Protein AF-A0A7C1VWA1-F1 (afdb_monomer_lite)

Structure (mmCIF, N/CA/C/O backbone):
data_AF-A0A7C1VWA1-F1
#
_entry.id   AF-A0A7C1VWA1-F1
#
loop_
_atom_site.group_PDB
_atom_site.id
_atom_site.type_symbol
_atom_site.label_atom_id
_atom_site.label_alt_id
_atom_site.label_comp_id
_atom_site.label_asym_id
_atom_site.label_entity_id
_atom_site.label_seq_id
_atom_site.pdbx_PDB_ins_code
_atom_site.Cartn_x
_atom_site.Cartn_y
_atom_site.Cartn_z
_atom_site.occupancy
_atom_site.B_iso_or_equiv
_atom_site.auth_seq_id
_atom_site.auth_comp_id
_atom_site.auth_asym_id
_atom_site.auth_atom_id
_atom_site.pdbx_PDB_model_num
ATOM 1 N N . MET A 1 1 ? -4.766 4.247 7.536 1.00 93.12 1 MET A N 1
ATOM 2 C CA . MET A 1 1 ? -3.845 3.107 7.699 1.00 93.12 1 MET A CA 1
ATOM 3 C C . MET A 1 1 ? -2.822 3.068 6.576 1.00 93.12 1 MET A C 1
ATOM 5 O O . MET A 1 1 ? -3.094 3.562 5.486 1.00 93.12 1 MET A O 1
ATOM 9 N N . GLU A 1 2 ? -1.656 2.498 6.866 1.00 95.56 2 GLU A N 1
ATOM 10 C CA . GLU A 1 2 ? -0.616 2.142 5.897 1.00 95.56 2 GLU A CA 1
ATOM 11 C C . GLU A 1 2 ? -0.821 0.704 5.425 1.00 95.56 2 GLU A C 1
ATOM 13 O O . GLU A 1 2 ? -1.018 -0.186 6.253 1.00 95.56 2 GLU A O 1
ATOM 18 N N . ILE A 1 3 ? -0.716 0.467 4.120 1.00 96.81 3 ILE A N 1
ATOM 19 C CA . ILE A 1 3 ? -0.621 -0.871 3.533 1.00 96.81 3 ILE A CA 1
ATOM 20 C C . ILE A 1 3 ? 0.689 -0.930 2.740 1.00 96.81 3 ILE A C 1
ATOM 22 O O . ILE A 1 3 ? 0.761 -0.356 1.650 1.00 96.81 3 ILE A O 1
ATOM 26 N N . PRO A 1 4 ? 1.741 -1.572 3.273 1.00 97.19 4 PRO A N 1
ATOM 27 C CA . PRO A 1 4 ? 2.969 -1.792 2.524 1.00 97.19 4 PRO A CA 1
ATOM 28 C C . PRO A 1 4 ? 2.724 -2.804 1.405 1.00 97.19 4 PRO A C 1
ATOM 30 O O . PRO A 1 4 ? 2.173 -3.879 1.652 1.00 97.19 4 PRO A O 1
ATOM 33 N N . VAL A 1 5 ? 3.157 -2.466 0.195 1.00 97.62 5 VAL A N 1
ATOM 34 C CA . VAL A 1 5 ? 3.054 -3.311 -0.997 1.00 97.62 5 VAL A CA 1
ATOM 35 C C . VAL A 1 5 ? 4.400 -3.389 -1.714 1.00 97.62 5 VAL A C 1
ATOM 37 O O . VAL A 1 5 ? 5.204 -2.459 -1.641 1.00 97.62 5 VAL A O 1
ATOM 40 N N . ALA A 1 6 ? 4.642 -4.495 -2.405 1.00 97.25 6 ALA A N 1
ATOM 41 C CA . ALA A 1 6 ? 5.817 -4.732 -3.235 1.00 97.25 6 ALA A CA 1
ATOM 42 C C . ALA A 1 6 ? 5.412 -5.417 -4.547 1.00 97.25 6 ALA A C 1
ATOM 44 O O . ALA A 1 6 ? 4.284 -5.897 -4.689 1.00 97.25 6 ALA A O 1
ATOM 45 N N . GLY A 1 7 ? 6.332 -5.470 -5.503 1.00 95.81 7 GLY A N 1
ATOM 46 C CA . GLY A 1 7 ? 6.115 -6.050 -6.822 1.00 95.81 7 GLY A CA 1
ATOM 47 C C . GLY A 1 7 ? 5.347 -5.124 -7.764 1.00 95.8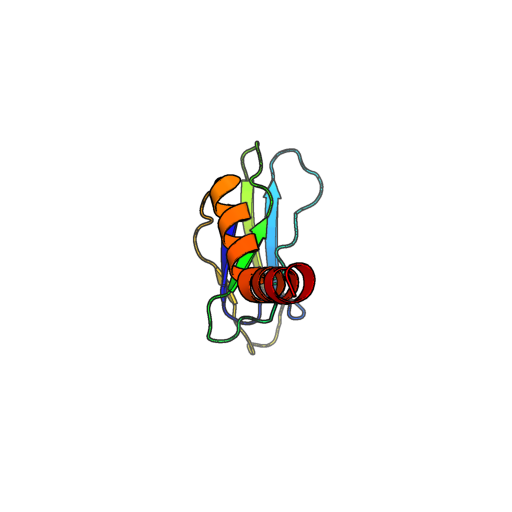1 7 GLY A C 1
ATOM 48 O O . GLY A 1 7 ? 5.458 -3.895 -7.711 1.00 95.81 7 GLY A O 1
ATOM 49 N N . TYR A 1 8 ? 4.569 -5.731 -8.648 1.00 95.31 8 TYR A N 1
ATOM 50 C CA . TYR A 1 8 ? 3.968 -5.093 -9.817 1.00 95.31 8 TYR A CA 1
ATOM 51 C C . TYR A 1 8 ? 2.481 -4.760 -9.614 1.00 95.31 8 TYR A C 1
ATOM 53 O O . TYR A 1 8 ? 1.689 -4.741 -10.554 1.00 95.31 8 TYR A O 1
ATOM 61 N N . LEU A 1 9 ? 2.077 -4.510 -8.362 1.00 95.25 9 LEU A N 1
ATOM 62 C CA . LEU A 1 9 ? 0.702 -4.139 -8.028 1.00 95.25 9 LEU A CA 1
ATOM 63 C C . LEU A 1 9 ? 0.266 -2.889 -8.814 1.00 95.25 9 LEU A C 1
ATOM 65 O O . LEU A 1 9 ? 0.930 -1.853 -8.748 1.00 95.25 9 LEU A O 1
ATOM 69 N N . GLY A 1 10 ? -0.868 -2.989 -9.513 1.00 90.06 10 GLY A N 1
ATOM 70 C CA . GLY A 1 10 ? -1.387 -1.950 -10.407 1.00 90.06 10 GLY A CA 1
ATOM 71 C C . GLY A 1 10 ? -1.153 -2.237 -11.894 1.00 90.06 10 GLY A C 1
ATOM 72 O O . GLY A 1 10 ? -1.751 -1.570 -12.736 1.00 90.06 10 GLY A O 1
ATOM 73 N N . GLU A 1 11 ? -0.340 -3.240 -12.237 1.00 91.81 11 GLU A N 1
ATOM 74 C CA . GLU A 1 11 ? -0.280 -3.760 -13.605 1.00 91.81 11 GLU A CA 1
ATOM 75 C C . GLU A 1 11 ? -1.551 -4.532 -13.984 1.00 91.81 11 GLU A C 1
ATOM 77 O O . GLU A 1 11 ? -2.309 -5.011 -13.136 1.00 91.81 11 GLU A O 1
ATOM 82 N N . LYS A 1 12 ? -1.802 -4.652 -15.293 1.00 89.88 12 LYS A N 1
ATOM 83 C CA . LYS A 1 12 ? -3.027 -5.254 -15.831 1.00 89.88 12 LYS A CA 1
ATOM 84 C C . LYS A 1 12 ? -3.224 -6.671 -15.286 1.00 89.88 12 LYS A C 1
ATOM 86 O O . LYS A 1 12 ? -2.451 -7.565 -15.597 1.00 89.88 12 LYS A O 1
ATOM 91 N N . GLY A 1 13 ? -4.302 -6.877 -14.532 1.00 91.25 13 GLY A N 1
ATOM 92 C CA . GLY A 1 13 ? -4.660 -8.176 -13.956 1.00 91.25 13 GLY A CA 1
ATOM 93 C C . GLY A 1 13 ? -4.129 -8.426 -12.542 1.00 91.25 13 GLY A C 1
ATOM 94 O O . GLY A 1 13 ? -4.564 -9.400 -11.937 1.00 91.25 13 GLY A O 1
ATOM 95 N N . LEU A 1 14 ? -3.280 -7.548 -11.991 1.00 94.56 14 LEU A N 1
ATOM 96 C CA . LEU A 1 14 ? -2.870 -7.567 -10.583 1.00 94.56 14 LEU A CA 1
ATOM 97 C C . LEU A 1 14 ? -3.607 -6.483 -9.806 1.00 94.56 14 LEU A C 1
ATOM 99 O O . LEU A 1 14 ? -3.475 -5.290 -10.085 1.00 94.56 14 LEU A O 1
ATOM 103 N N . THR A 1 15 ? -4.390 -6.873 -8.808 1.00 96.12 15 THR A N 1
ATOM 104 C CA . THR A 1 15 ? -5.192 -5.923 -8.032 1.00 96.12 15 THR A CA 1
ATOM 105 C C . THR A 1 15 ? -5.224 -6.307 -6.563 1.00 96.12 15 THR A C 1
ATOM 107 O O . THR A 1 15 ? -5.325 -7.477 -6.204 1.00 96.12 15 THR A O 1
ATOM 110 N N . LEU A 1 16 ? -5.177 -5.296 -5.701 1.00 97.81 16 LEU A N 1
ATOM 111 C CA . LEU A 1 16 ? -5.395 -5.431 -4.271 1.00 97.81 16 LEU A CA 1
ATOM 112 C C . LEU A 1 16 ? -6.610 -4.587 -3.911 1.00 97.81 16 LEU A C 1
ATOM 114 O O . LEU A 1 16 ? -6.661 -3.394 -4.208 1.00 97.81 16 LEU A O 1
ATOM 118 N N . GLN A 1 17 ? -7.597 -5.219 -3.295 1.00 97.44 17 GLN A N 1
ATOM 119 C CA . GLN A 1 17 ? -8.856 -4.591 -2.930 1.00 97.44 17 GLN A CA 1
ATOM 120 C C . GLN A 1 17 ? -9.025 -4.580 -1.421 1.00 97.44 17 GLN A C 1
ATOM 122 O O . GLN A 1 17 ? -8.692 -5.547 -0.737 1.00 97.44 17 GLN A O 1
ATOM 127 N N . LEU A 1 18 ? -9.598 -3.499 -0.915 1.00 97.44 18 LEU A N 1
ATOM 128 C CA . LEU A 1 18 ? -10.088 -3.385 0.444 1.00 97.44 18 LEU A CA 1
ATOM 129 C C . LEU A 1 18 ? -11.615 -3.450 0.404 1.00 97.44 18 LEU A C 1
ATOM 131 O O . LEU A 1 18 ? -12.279 -2.508 -0.025 1.00 97.44 18 LEU A O 1
ATOM 135 N N . VAL A 1 19 ? -12.161 -4.581 0.844 1.00 97.81 19 VAL A N 1
ATOM 136 C CA . VAL A 1 19 ? -13.605 -4.808 0.934 1.00 97.81 19 VAL A CA 1
ATOM 137 C C . VAL A 1 19 ? -14.041 -4.472 2.350 1.00 97.81 19 VAL A C 1
ATOM 139 O O . VAL A 1 19 ? -13.587 -5.112 3.300 1.00 97.81 19 VAL A O 1
ATOM 142 N N . VAL A 1 20 ? -14.906 -3.474 2.485 1.00 97.38 20 VAL A N 1
ATOM 143 C CA . VAL A 1 20 ? -15.440 -3.019 3.772 1.00 97.38 20 VAL A CA 1
ATOM 144 C C . VAL A 1 20 ? -16.874 -3.512 3.916 1.00 97.38 20 VAL A C 1
ATOM 146 O O . VAL A 1 20 ? -17.668 -3.406 2.983 1.00 97.38 20 VAL A O 1
ATOM 149 N N . GLU A 1 21 ? -17.214 -4.055 5.080 1.00 97.25 21 GLU A N 1
ATOM 150 C CA . GLU A 1 21 ? -18.569 -4.521 5.359 1.00 97.25 21 GLU A CA 1
ATOM 151 C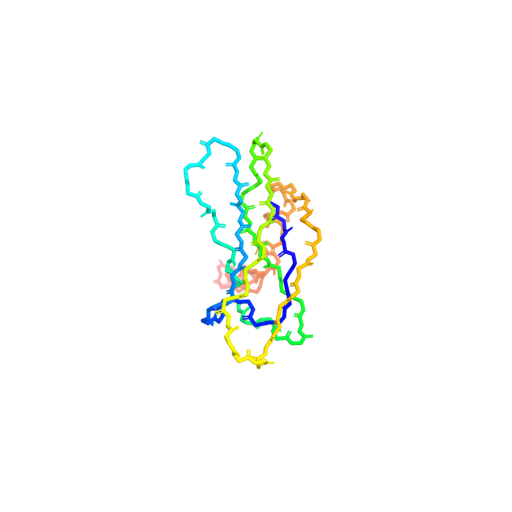 C . GLU A 1 21 ? -19.585 -3.371 5.249 1.00 97.25 21 GLU A C 1
ATOM 153 O O . GLU A 1 21 ? -19.386 -2.285 5.795 1.00 97.25 21 GLU A O 1
ATOM 158 N N . GLY A 1 22 ? -20.668 -3.604 4.503 1.00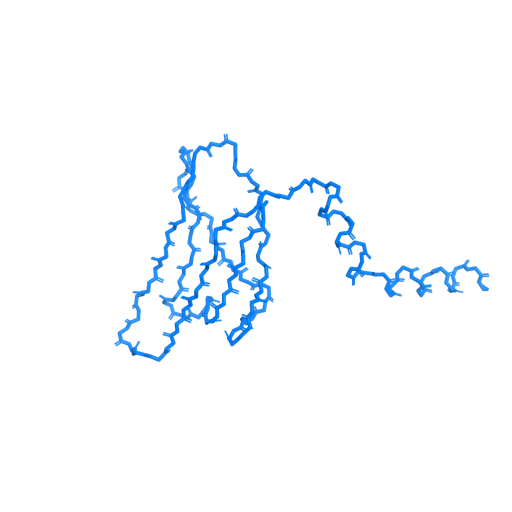 95.25 22 GLY A N 1
ATOM 159 C CA . GLY A 1 22 ? -21.706 -2.603 4.242 1.00 95.25 22 GLY A CA 1
ATOM 160 C C . GLY A 1 22 ? -21.376 -1.585 3.143 1.00 95.25 22 GLY A C 1
ATOM 161 O O . GLY A 1 22 ? -22.243 -0.780 2.810 1.00 95.25 22 GLY A O 1
ATOM 162 N N . GLN A 1 23 ? -20.176 -1.615 2.547 1.00 94.69 23 GLN A N 1
ATOM 163 C CA . GLN A 1 23 ? -19.862 -0.815 1.357 1.00 94.69 23 GLN A CA 1
ATOM 164 C C . GLN A 1 23 ? -20.067 -1.651 0.085 1.00 94.69 23 GLN A C 1
ATOM 166 O O . GLN A 1 23 ? -19.563 -2.773 0.015 1.00 94.69 23 GLN A O 1
ATOM 171 N N . PRO A 1 24 ? -20.799 -1.136 -0.922 1.00 93.19 24 PRO A N 1
ATOM 172 C CA . PRO A 1 24 ? -21.109 -1.900 -2.131 1.00 93.19 24 PRO A CA 1
ATOM 173 C C . PRO A 1 24 ? -19.886 -2.095 -3.033 1.00 93.19 24 PRO A C 1
ATOM 175 O O . PRO A 1 24 ? -19.772 -3.121 -3.698 1.00 93.19 24 PRO A O 1
ATOM 178 N N . GLU A 1 25 ? -18.967 -1.128 -3.045 1.00 95.44 25 GLU A N 1
ATOM 179 C CA . GLU A 1 25 ? -17.804 -1.136 -3.925 1.00 95.44 25 GLU A CA 1
ATOM 180 C C . GLU A 1 25 ? -16.504 -1.335 -3.135 1.00 95.44 25 GLU A C 1
ATOM 182 O O . GLU A 1 25 ? -16.304 -0.699 -2.095 1.00 95.44 25 GLU A O 1
ATOM 187 N N . PRO A 1 26 ? -15.593 -2.200 -3.616 1.00 96.62 26 PRO A N 1
ATOM 188 C CA . PRO A 1 26 ? -14.274 -2.338 -3.022 1.00 96.62 26 PRO A CA 1
ATOM 189 C C . PRO A 1 26 ? -13.416 -1.099 -3.289 1.00 96.62 26 PRO A C 1
ATOM 191 O O . PRO A 1 26 ? -13.387 -0.560 -4.395 1.00 96.62 26 PRO A O 1
ATOM 194 N N . ILE A 1 27 ? -12.616 -0.706 -2.300 1.00 96.00 27 ILE A N 1
ATOM 195 C CA . ILE A 1 27 ? -11.599 0.332 -2.481 1.00 96.00 27 ILE A CA 1
ATOM 196 C C . ILE A 1 27 ? -10.376 -0.315 -3.135 1.00 96.00 27 ILE A C 1
ATOM 198 O O . ILE A 1 27 ? -9.758 -1.216 -2.562 1.00 96.00 27 ILE A O 1
ATOM 202 N N . ILE A 1 28 ? -10.006 0.144 -4.329 1.00 96.69 28 ILE A N 1
ATOM 203 C CA . ILE A 1 28 ? -8.816 -0.346 -5.031 1.00 96.69 28 ILE A CA 1
ATOM 204 C C . ILE A 1 28 ? -7.560 0.283 -4.423 1.00 96.69 28 ILE A C 1
ATOM 206 O O . ILE A 1 28 ? -7.446 1.505 -4.318 1.00 96.69 28 ILE A O 1
ATOM 210 N N . ILE A 1 29 ? -6.610 -0.558 -4.019 1.00 96.50 29 ILE A N 1
ATOM 211 C CA . ILE A 1 29 ? -5.325 -0.132 -3.468 1.00 96.50 29 ILE A CA 1
ATOM 212 C C . ILE A 1 29 ? -4.320 0.004 -4.609 1.00 96.50 29 ILE A C 1
ATOM 214 O O . ILE A 1 29 ? -3.828 -0.995 -5.136 1.00 96.50 29 ILE A O 1
ATOM 218 N N . THR A 1 30 ? -3.988 1.248 -4.953 1.00 94.00 30 THR A N 1
ATOM 219 C CA . THR A 1 30 ? -3.016 1.568 -6.005 1.00 94.00 30 THR A CA 1
ATOM 220 C C . THR A 1 30 ? -1.795 2.250 -5.392 1.00 94.00 30 THR A C 1
ATOM 222 O O . THR A 1 30 ? -1.949 3.284 -4.732 1.00 94.00 30 THR A O 1
ATOM 225 N N . PRO A 1 31 ? -0.577 1.716 -5.589 1.00 95.00 31 PRO A N 1
ATOM 226 C CA . PRO A 1 31 ? 0.617 2.366 -5.080 1.00 95.00 31 PRO A CA 1
ATOM 227 C C . PRO A 1 31 ? 0.907 3.664 -5.849 1.00 95.00 31 PRO A C 1
ATOM 229 O O . PRO A 1 31 ? 0.688 3.726 -7.059 1.00 95.00 31 PRO A O 1
ATOM 232 N N . PRO A 1 32 ? 1.451 4.701 -5.184 1.00 92.50 32 PRO A N 1
ATOM 233 C CA . PRO A 1 32 ? 1.765 5.982 -5.828 1.00 92.50 32 PRO A CA 1
ATOM 234 C C . PRO A 1 32 ? 2.871 5.865 -6.887 1.00 92.50 32 PRO A C 1
ATOM 236 O O . PRO A 1 32 ? 3.029 6.740 -7.732 1.00 92.50 32 PRO A O 1
ATOM 239 N N . LYS A 1 33 ? 3.662 4.791 -6.819 1.00 94.19 33 LYS A N 1
ATOM 240 C CA . LYS A 1 33 ? 4.671 4.400 -7.801 1.00 94.19 33 LYS A CA 1
ATOM 241 C C . LYS A 1 33 ? 4.779 2.881 -7.821 1.00 94.19 33 LYS A C 1
ATOM 243 O O . LYS A 1 33 ? 4.569 2.242 -6.791 1.00 94.19 33 LYS A O 1
ATOM 248 N N . LEU A 1 34 ? 5.163 2.314 -8.961 1.00 94.88 34 LEU A N 1
ATOM 249 C CA . LEU A 1 34 ? 5.397 0.877 -9.076 1.00 94.88 34 LEU A CA 1
ATOM 250 C C . LEU A 1 34 ? 6.521 0.447 -8.122 1.00 94.88 34 LEU A C 1
ATOM 252 O O . LEU A 1 34 ? 7.616 1.013 -8.157 1.00 94.88 34 LEU A O 1
ATOM 256 N N . ALA A 1 35 ? 6.233 -0.525 -7.258 1.00 95.50 35 ALA A N 1
ATOM 257 C CA . ALA A 1 35 ? 7.117 -0.896 -6.157 1.00 95.50 35 ALA A CA 1
ATOM 258 C C . ALA A 1 35 ? 8.283 -1.795 -6.610 1.00 95.50 35 ALA A C 1
ATOM 260 O O . ALA A 1 35 ? 9.412 -1.613 -6.145 1.00 95.50 35 ALA A O 1
ATOM 261 N N . LYS A 1 36 ? 8.024 -2.705 -7.560 1.00 94.12 36 LYS A N 1
ATOM 262 C CA . LYS A 1 36 ? 8.982 -3.682 -8.100 1.00 94.12 36 LYS A CA 1
ATOM 263 C C . LYS A 1 36 ? 9.683 -4.451 -6.968 1.00 94.12 36 LYS A C 1
ATOM 265 O O . LYS A 1 36 ? 9.013 -5.025 -6.117 1.00 94.12 36 LYS A O 1
ATOM 270 N N . GLU A 1 37 ? 11.008 -4.428 -6.893 1.00 95.19 37 GLU A N 1
ATOM 271 C CA . GLU A 1 37 ? 11.804 -5.129 -5.879 1.00 95.19 37 GLU A CA 1
ATOM 272 C C . GLU A 1 37 ? 11.876 -4.382 -4.530 1.00 95.19 37 GLU A C 1
ATOM 274 O O . GLU A 1 37 ? 12.582 -4.810 -3.619 1.00 95.19 37 GLU A O 1
ATOM 279 N N . SER A 1 38 ? 11.155 -3.265 -4.378 1.00 95.88 38 SER A N 1
ATOM 280 C CA . SER A 1 38 ? 11.112 -2.461 -3.150 1.00 95.88 38 SER A CA 1
ATOM 281 C C . SER A 1 38 ? 9.730 -2.466 -2.494 1.00 95.88 38 SER A C 1
ATOM 283 O O . SER A 1 38 ? 8.728 -2.806 -3.120 1.00 95.88 38 SER A O 1
ATOM 285 N N . TRP A 1 39 ? 9.670 -2.059 -1.225 1.00 96.56 39 TRP A N 1
ATOM 286 C CA . TRP A 1 39 ? 8.410 -1.821 -0.523 1.00 96.56 39 TRP A CA 1
ATOM 287 C C . TRP A 1 39 ? 7.985 -0.361 -0.662 1.00 96.56 39 TRP A C 1
ATOM 289 O O . TRP A 1 39 ? 8.761 0.558 -0.390 1.00 96.56 39 TRP A O 1
ATOM 299 N N . VAL A 1 40 ? 6.727 -0.146 -1.036 1.00 96.56 40 VAL A N 1
ATOM 300 C CA . VAL A 1 40 ? 6.088 1.169 -1.105 1.00 96.56 40 VAL A CA 1
ATOM 301 C C . VAL A 1 40 ? 4.841 1.161 -0.231 1.00 96.56 40 VAL A C 1
ATOM 303 O O . VAL A 1 40 ? 4.087 0.193 -0.196 1.00 96.56 40 VAL A O 1
ATOM 306 N N . SER A 1 41 ? 4.614 2.253 0.488 1.00 95.38 41 SER A N 1
ATOM 307 C CA . SER A 1 41 ? 3.439 2.403 1.337 1.00 95.38 41 SER A CA 1
ATOM 308 C C . SER A 1 41 ? 2.265 2.987 0.556 1.00 95.38 41 SER A C 1
ATOM 310 O O . SER A 1 41 ? 2.385 4.053 -0.048 1.00 95.38 41 SER A O 1
ATOM 312 N N . CYS A 1 42 ? 1.115 2.321 0.623 1.00 95.00 42 CYS A N 1
ATOM 313 C CA . CYS A 1 42 ? -0.170 2.888 0.228 1.00 95.00 42 CYS A CA 1
ATOM 314 C C . CYS A 1 42 ? -0.887 3.442 1.461 1.00 95.00 42 CYS A C 1
ATOM 316 O O . CYS A 1 42 ? -0.857 2.823 2.529 1.00 95.00 42 CYS A O 1
ATOM 318 N N . TYR A 1 43 ? -1.572 4.574 1.309 1.00 93.50 43 TYR A N 1
ATOM 319 C CA . TYR A 1 43 ? -2.360 5.177 2.381 1.00 93.50 43 TYR A CA 1
ATOM 320 C C . TYR A 1 43 ? -3.827 5.190 2.020 1.00 93.50 43 TYR A C 1
ATOM 322 O O . TYR A 1 43 ? -4.226 5.760 1.010 1.00 93.50 43 TYR A O 1
ATOM 330 N N . VAL A 1 44 ? -4.630 4.598 2.894 1.00 92.81 44 VAL A N 1
ATOM 331 C CA . VAL A 1 44 ? -6.087 4.638 2.802 1.00 92.81 44 VAL A CA 1
ATOM 332 C C . VAL A 1 44 ? -6.673 5.025 4.144 1.00 92.81 44 VAL A C 1
ATOM 334 O O . VAL A 1 44 ? -6.086 4.762 5.202 1.00 92.81 44 VAL A O 1
ATOM 337 N N . ARG A 1 45 ? -7.843 5.664 4.126 1.00 91.19 45 ARG A N 1
ATOM 338 C CA . ARG A 1 45 ? -8.580 5.945 5.358 1.00 91.19 45 ARG A CA 1
ATOM 339 C C . ARG A 1 45 ? -8.919 4.617 6.035 1.00 91.19 45 ARG A C 1
ATOM 341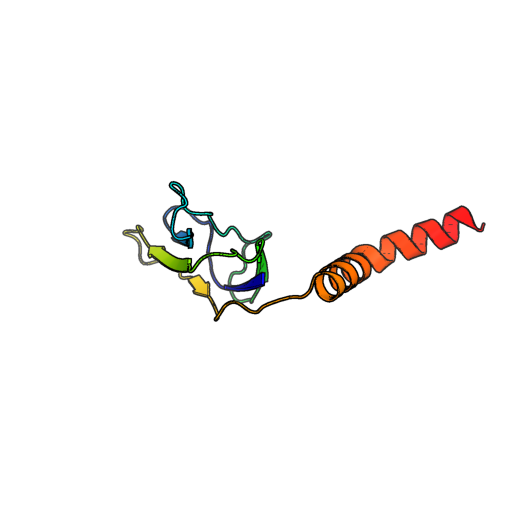 O O . ARG A 1 45 ? -9.404 3.703 5.380 1.00 91.19 45 ARG A O 1
ATOM 348 N N . THR 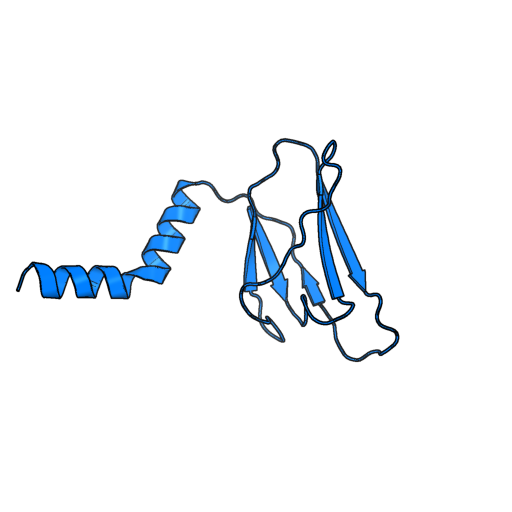A 1 46 ? -8.627 4.502 7.330 1.00 92.19 46 THR A N 1
ATOM 349 C CA . THR A 1 46 ? -8.968 3.293 8.089 1.00 92.19 46 THR A CA 1
ATOM 350 C C . THR A 1 46 ? -10.496 3.171 8.151 1.00 92.19 46 THR A C 1
ATOM 352 O O . THR A 1 46 ? -11.131 4.128 8.608 1.00 92.19 46 THR A O 1
ATOM 355 N N . PRO A 1 47 ? -11.093 2.060 7.683 1.00 93.12 47 PRO A N 1
ATOM 356 C CA . PRO A 1 47 ? -12.531 1.846 7.791 1.00 93.12 47 PRO A CA 1
ATOM 357 C C . PRO A 1 47 ? -12.980 1.789 9.253 1.00 93.12 47 PRO A C 1
ATOM 359 O O . PRO A 1 47 ? -12.217 1.373 10.124 1.00 93.12 47 PRO A O 1
ATOM 362 N N . LEU A 1 48 ? -14.219 2.206 9.516 1.00 92.75 48 LEU A N 1
ATOM 363 C CA . LEU A 1 48 ? -14.831 2.095 10.846 1.00 92.75 48 LEU A CA 1
ATOM 364 C C . LEU A 1 48 ? -15.540 0.747 11.046 1.00 92.75 48 LEU A C 1
ATOM 366 O O . LEU A 1 48 ? -15.870 0.383 12.169 1.00 92.75 48 LEU A O 1
ATOM 370 N N . GLN A 1 49 ? -15.777 0.024 9.953 1.00 96.19 49 GLN A N 1
ATOM 371 C CA . GLN A 1 49 ? -16.397 -1.293 9.915 1.00 96.19 49 GLN A CA 1
ATOM 372 C C . GLN A 1 49 ? -15.329 -2.377 9.716 1.00 96.19 49 GLN A C 1
ATOM 374 O O . GLN A 1 49 ? -14.232 -2.069 9.227 1.00 96.19 49 GLN A O 1
ATOM 379 N N . PRO A 1 50 ? -15.636 -3.646 10.038 1.00 96.56 50 PRO A N 1
ATOM 380 C CA . PRO A 1 50 ? -14.802 -4.768 9.638 1.00 96.56 50 PRO A CA 1
ATOM 381 C C . PRO A 1 50 ? -14.507 -4.738 8.136 1.00 96.56 50 PRO A C 1
ATOM 383 O O . PRO A 1 50 ? -15.333 -4.346 7.308 1.00 96.56 50 PRO A O 1
ATOM 386 N N . PHE A 1 51 ? -13.294 -5.138 7.779 1.00 96.25 51 PHE A N 1
ATOM 387 C CA . PHE A 1 51 ? -12.838 -5.148 6.399 1.00 96.25 51 PHE A CA 1
ATOM 388 C C . PHE A 1 51 ? -11.920 -6.339 6.150 1.00 96.25 51 PHE A C 1
ATOM 390 O O . PHE A 1 51 ? -11.352 -6.918 7.077 1.00 96.25 51 PHE A O 1
ATOM 397 N N . LYS A 1 52 ? -11.732 -6.674 4.876 1.00 96.50 52 LYS A N 1
ATOM 398 C CA . LYS A 1 52 ? -10.762 -7.673 4.421 1.00 96.50 52 LYS A CA 1
ATOM 399 C C . LYS A 1 52 ? -9.980 -7.156 3.223 1.00 96.50 52 LYS A C 1
ATOM 401 O O . LYS A 1 52 ? -10.502 -6.394 2.409 1.00 96.50 52 LYS A O 1
ATOM 406 N N . LEU A 1 53 ? -8.733 -7.600 3.114 1.00 97.06 53 LEU A N 1
ATOM 407 C CA . LEU A 1 53 ? -7.939 -7.423 1.906 1.00 97.06 53 LEU A CA 1
ATOM 408 C C . LEU A 1 53 ? -8.156 -8.613 0.973 1.00 97.06 53 LEU A C 1
ATOM 410 O O . LEU A 1 53 ? -8.102 -9.760 1.411 1.00 97.06 53 LEU A O 1
ATOM 414 N N . VAL A 1 54 ? -8.391 -8.332 -0.305 1.00 97.50 54 VAL A N 1
ATOM 415 C CA . VAL A 1 54 ? -8.547 -9.336 -1.360 1.00 97.50 54 VAL A CA 1
ATOM 416 C C . VAL A 1 54 ? -7.474 -9.092 -2.411 1.00 97.50 54 VAL A C 1
ATOM 418 O O . VAL A 1 54 ? -7.467 -8.061 -3.082 1.00 97.50 54 VAL A O 1
ATOM 421 N N . ALA A 1 55 ? -6.548 -10.039 -2.522 1.00 96.94 55 ALA A N 1
ATOM 422 C CA . ALA A 1 55 ? -5.513 -10.062 -3.544 1.00 96.94 55 ALA A CA 1
ATOM 423 C C . ALA A 1 55 ? -6.026 -10.833 -4.765 1.00 96.94 55 ALA A C 1
ATOM 425 O O . ALA A 1 55 ? -6.519 -11.951 -4.624 1.00 96.94 55 ALA A O 1
ATOM 426 N N . ILE A 1 56 ? -5.925 -10.228 -5.946 1.00 95.81 56 ILE A N 1
ATOM 427 C CA . ILE A 1 56 ? -6.421 -10.777 -7.207 1.00 95.81 56 ILE A CA 1
ATOM 428 C C . ILE A 1 56 ? -5.265 -10.802 -8.205 1.00 95.81 56 ILE A C 1
ATOM 430 O O . ILE A 1 56 ? -4.666 -9.763 -8.487 1.00 95.81 56 ILE A O 1
ATOM 434 N N . ASP A 1 57 ? -4.990 -11.986 -8.746 1.00 94.44 57 ASP A N 1
ATOM 435 C CA . ASP A 1 57 ? -4.129 -12.187 -9.909 1.00 94.44 57 ASP A CA 1
ATOM 436 C C . ASP A 1 57 ? -4.942 -12.906 -10.992 1.00 94.44 57 ASP A C 1
ATOM 438 O O . ASP A 1 57 ? -5.209 -14.103 -10.900 1.00 94.44 57 ASP A O 1
ATOM 442 N N . ASN A 1 58 ? -5.394 -12.142 -11.987 1.00 92.62 58 ASN A N 1
ATOM 443 C CA . ASN A 1 58 ? -6.180 -12.625 -13.126 1.00 92.62 58 ASN A CA 1
ATOM 444 C C . ASN A 1 58 ? -5.320 -12.835 -14.378 1.00 92.62 58 ASN A C 1
ATOM 446 O O . ASN A 1 58 ? -5.844 -12.904 -15.494 1.00 92.62 58 ASN A O 1
ATOM 450 N N . ARG A 1 59 ? -3.996 -12.865 -14.230 1.00 87.06 59 ARG A N 1
ATOM 451 C CA . ARG A 1 59 ? -3.094 -13.017 -15.362 1.00 87.06 59 ARG A CA 1
ATOM 452 C C . ARG A 1 59 ? -2.910 -14.479 -15.726 1.00 87.06 59 ARG A C 1
ATOM 454 O O . ARG A 1 59 ? -2.858 -15.368 -14.882 1.00 87.06 59 ARG A O 1
ATOM 461 N N . SER A 1 60 ? -2.832 -14.721 -17.028 1.00 81.69 60 SER A N 1
ATOM 462 C CA . SER A 1 60 ? -2.529 -16.044 -17.583 1.00 81.69 60 SER A CA 1
ATOM 463 C C . SER A 1 60 ? -1.025 -16.237 -17.781 1.00 81.69 60 SER A C 1
ATOM 465 O O . SER A 1 60 ? -0.547 -17.367 -17.878 1.00 81.69 60 SER A O 1
ATOM 467 N N . ASP A 1 61 ? -0.272 -15.139 -17.846 1.00 80.88 61 ASP A N 1
ATOM 468 C CA . ASP A 1 61 ? 1.178 -15.116 -17.918 1.00 80.88 61 ASP A CA 1
ATOM 469 C C . ASP A 1 61 ? 1.809 -15.168 -16.521 1.00 80.88 61 ASP A C 1
ATOM 471 O O . ASP A 1 61 ? 1.346 -14.551 -15.568 1.00 80.88 61 ASP A O 1
ATOM 475 N N . ARG A 1 62 ? 2.918 -15.903 -16.392 1.00 74.06 62 ARG A N 1
ATOM 476 C CA . ARG A 1 62 ? 3.666 -16.037 -15.126 1.00 74.06 62 ARG A CA 1
ATOM 477 C C . ARG A 1 62 ? 4.628 -14.869 -14.861 1.00 74.06 62 ARG A C 1
ATOM 479 O O . ARG A 1 62 ? 5.531 -14.988 -14.036 1.00 74.06 62 ARG A O 1
ATOM 486 N N . LEU A 1 63 ? 4.492 -13.765 -15.593 1.00 75.50 63 LEU A N 1
ATOM 487 C CA . LEU A 1 63 ? 5.442 -12.654 -15.585 1.00 75.50 63 LEU A CA 1
ATOM 488 C C . LEU A 1 63 ? 4.985 -11.564 -14.623 1.00 75.50 63 LEU A C 1
ATOM 490 O O . LEU A 1 63 ? 4.450 -10.542 -15.020 1.00 75.50 63 LEU A O 1
ATOM 494 N N . GLY A 1 64 ? 5.188 -11.778 -13.330 1.00 82.81 64 GLY A N 1
ATOM 495 C CA . GLY A 1 64 ? 5.047 -10.736 -12.316 1.00 82.81 64 GLY A CA 1
ATOM 496 C C . GLY A 1 64 ? 4.489 -11.290 -11.020 1.00 82.81 64 GLY A C 1
ATOM 497 O O . GLY A 1 64 ? 3.938 -12.384 -10.977 1.00 82.81 64 GLY A O 1
ATOM 498 N N . TRP A 1 65 ? 4.641 -10.517 -9.968 1.00 92.94 65 TRP A N 1
ATOM 499 C CA . TRP A 1 65 ? 4.216 -10.868 -8.627 1.00 92.94 65 TRP A CA 1
ATOM 500 C C . TRP A 1 65 ? 3.865 -9.579 -7.905 1.00 92.94 65 TRP A C 1
ATOM 502 O O . TRP A 1 65 ? 4.348 -8.504 -8.262 1.00 92.94 65 TRP A O 1
ATOM 512 N N . PHE A 1 66 ? 3.058 -9.674 -6.863 1.00 96.00 66 PHE A N 1
ATOM 513 C CA . PHE A 1 66 ? 2.992 -8.617 -5.874 1.00 96.00 66 PHE A CA 1
ATOM 514 C C . PHE A 1 66 ? 2.919 -9.228 -4.488 1.00 96.00 66 PHE A C 1
ATOM 516 O O . PHE A 1 66 ? 2.462 -10.355 -4.305 1.00 96.00 66 PHE A O 1
ATOM 523 N N . ALA A 1 67 ? 3.400 -8.474 -3.514 1.00 96.50 67 ALA A N 1
ATOM 524 C CA . ALA A 1 67 ? 3.299 -8.827 -2.114 1.00 96.50 67 ALA A CA 1
ATOM 525 C C . ALA A 1 67 ? 2.670 -7.664 -1.357 1.00 96.50 67 ALA A C 1
ATOM 527 O O . ALA A 1 67 ? 2.747 -6.507 -1.772 1.00 96.50 67 ALA A O 1
ATOM 528 N N . PHE A 1 68 ? 2.048 -7.976 -0.232 1.00 96.88 68 PHE A N 1
ATOM 529 C CA . PHE A 1 68 ? 1.514 -6.989 0.688 1.00 96.88 68 PHE A CA 1
ATOM 530 C C . PHE A 1 68 ? 1.792 -7.444 2.116 1.00 96.88 68 PHE A C 1
ATOM 532 O O . PHE A 1 68 ? 1.890 -8.640 2.394 1.00 96.88 68 PHE A O 1
ATOM 539 N N . ALA A 1 69 ? 1.946 -6.484 3.018 1.00 96.06 69 ALA A N 1
ATOM 540 C CA . ALA A 1 69 ? 2.091 -6.746 4.441 1.00 96.06 69 ALA A CA 1
ATOM 541 C C . ALA A 1 69 ? 0.792 -6.419 5.186 1.00 96.06 69 ALA A C 1
ATOM 543 O O . ALA A 1 69 ? -0.104 -5.757 4.656 1.00 96.06 69 ALA A O 1
ATOM 544 N N . MET A 1 70 ? 0.706 -6.864 6.442 1.00 93.81 70 MET A N 1
ATOM 545 C CA . MET A 1 70 ? -0.425 -6.543 7.311 1.00 93.81 70 MET A CA 1
ATOM 546 C C . MET A 1 70 ? -0.613 -5.016 7.413 1.00 93.81 70 MET A C 1
ATOM 548 O O . MET A 1 70 ? 0.369 -4.308 7.678 1.00 93.81 70 MET A O 1
ATOM 552 N N . PRO A 1 71 ? -1.844 -4.495 7.228 1.00 94.62 71 PRO A N 1
ATOM 553 C CA . PRO A 1 71 ? -2.121 -3.075 7.383 1.00 94.62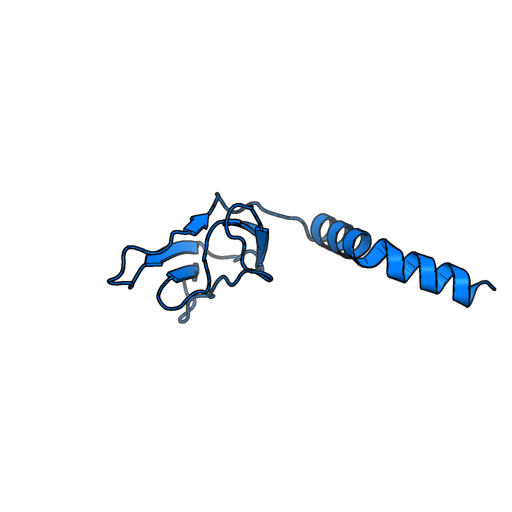 71 PRO A CA 1
ATOM 554 C C . PRO A 1 71 ? -1.751 -2.579 8.775 1.00 94.62 71 PRO A C 1
ATOM 556 O O . PRO A 1 71 ? -2.027 -3.240 9.777 1.00 94.62 71 PRO A O 1
ATOM 559 N N . ARG A 1 72 ? -1.170 -1.383 8.847 1.00 92.44 72 ARG A N 1
ATOM 560 C CA . ARG A 1 72 ? -0.808 -0.740 10.113 1.00 92.44 72 ARG A CA 1
ATOM 561 C C . ARG A 1 72 ? -1.668 0.488 10.342 1.00 92.44 72 ARG A C 1
ATOM 563 O O . ARG A 1 72 ? -1.840 1.326 9.450 1.00 92.44 72 ARG A O 1
ATOM 570 N N . SER A 1 73 ? -2.199 0.619 11.553 1.00 88.81 73 SER A N 1
ATOM 571 C CA . SER A 1 73 ? -2.880 1.851 11.939 1.00 88.81 73 SER A CA 1
ATOM 572 C C . SER A 1 73 ? -1.871 2.997 11.999 1.00 88.81 73 SER A C 1
ATOM 574 O O . SER A 1 73 ? -0.777 2.852 12.536 1.00 88.81 73 SER A O 1
ATOM 576 N N . LEU A 1 74 ? -2.250 4.135 11.428 1.00 86.88 74 LEU A N 1
ATOM 577 C CA . LEU A 1 74 ? -1.504 5.384 11.513 1.00 86.88 74 LEU A CA 1
ATOM 578 C C . LEU A 1 74 ? -2.448 6.431 12.078 1.00 86.88 74 LEU A C 1
ATOM 580 O O . LEU A 1 74 ? -3.528 6.644 11.522 1.00 86.88 74 LEU A O 1
ATOM 584 N N . GLY A 1 75 ? -2.034 7.070 13.170 1.00 86.06 75 GLY A N 1
ATOM 585 C CA . GLY A 1 75 ? -2.747 8.214 13.722 1.00 86.06 75 GLY A CA 1
ATOM 586 C C . GLY A 1 75 ? -2.648 9.429 12.799 1.00 86.06 75 GLY A C 1
ATOM 587 O O . GLY A 1 75 ? -1.694 9.568 12.030 1.00 86.06 75 GLY A O 1
ATOM 588 N N . THR A 1 76 ? -3.618 10.337 12.901 1.00 82.38 76 THR A N 1
ATOM 589 C CA . THR A 1 76 ? -3.685 11.552 12.072 1.00 82.38 76 THR A CA 1
ATOM 590 C C . THR A 1 76 ? -2.424 12.407 12.196 1.00 82.38 76 THR A C 1
ATOM 592 O O . THR A 1 76 ? -1.883 12.849 11.188 1.00 82.38 76 THR A O 1
ATOM 595 N N . LEU A 1 77 ? -1.907 12.586 13.417 1.00 84.38 77 LEU A N 1
ATOM 596 C CA . LEU A 1 77 ? -0.673 13.343 13.652 1.00 84.38 77 LEU A CA 1
ATOM 597 C C . LEU A 1 77 ? 0.538 12.675 12.995 1.00 84.38 77 LEU A C 1
ATOM 599 O O . LEU A 1 77 ? 1.316 13.350 12.334 1.00 84.38 77 LEU A O 1
ATOM 603 N N . SER A 1 78 ? 0.662 11.348 13.093 1.00 82.12 78 SER A N 1
ATOM 604 C CA . SER A 1 78 ? 1.744 10.602 12.436 1.00 82.12 78 SER A CA 1
ATOM 605 C C . SER A 1 78 ? 1.705 10.758 10.915 1.00 82.12 78 SER A C 1
ATOM 607 O O . SER A 1 78 ? 2.752 10.877 10.281 1.00 82.12 78 SER A O 1
ATOM 609 N N . PHE A 1 79 ? 0.505 10.792 10.328 1.00 82.88 79 PHE A N 1
ATOM 610 C CA . PHE A 1 79 ? 0.329 11.038 8.899 1.00 82.88 79 PHE A CA 1
ATOM 611 C C . PHE A 1 79 ? 0.752 12.461 8.505 1.00 82.88 79 PHE A C 1
ATOM 613 O O . PHE A 1 79 ? 1.520 12.624 7.558 1.00 82.88 79 PHE A O 1
ATOM 620 N N . ILE A 1 80 ? 0.318 13.479 9.259 1.00 85.62 80 ILE A N 1
ATOM 621 C CA . ILE A 1 80 ? 0.688 14.883 9.014 1.00 85.62 80 ILE A CA 1
ATOM 622 C C . ILE A 1 80 ? 2.200 15.077 9.140 1.00 85.62 80 ILE A C 1
ATOM 624 O O . ILE A 1 80 ? 2.807 15.682 8.261 1.00 85.62 80 ILE A O 1
ATOM 628 N N . THR A 1 81 ? 2.828 14.531 10.184 1.00 86.12 81 THR A N 1
ATOM 629 C CA . THR A 1 81 ? 4.283 14.621 10.368 1.00 86.12 81 THR A CA 1
ATOM 630 C C . THR A 1 81 ? 5.027 14.023 9.180 1.00 86.12 81 THR A C 1
ATOM 632 O O . THR A 1 81 ? 5.969 14.630 8.678 1.00 86.12 81 THR A O 1
ATOM 635 N N . ARG A 1 82 ? 4.589 12.863 8.675 1.00 84.88 82 ARG A N 1
ATOM 636 C CA . ARG A 1 82 ? 5.201 12.248 7.492 1.00 84.88 82 ARG A CA 1
ATOM 637 C C . ARG A 1 82 ? 5.034 13.114 6.245 1.00 84.88 82 ARG A C 1
ATOM 639 O O . ARG A 1 82 ? 6.004 13.320 5.524 1.00 84.88 82 ARG A O 1
ATOM 646 N N . TRP A 1 83 ? 3.842 13.666 6.034 1.00 85.25 83 TRP A N 1
ATOM 647 C CA . TRP A 1 83 ? 3.584 14.587 4.929 1.00 85.25 83 TRP A CA 1
ATOM 648 C C . TRP A 1 83 ? 4.474 15.838 5.003 1.00 85.25 83 TRP A C 1
ATOM 650 O O . TRP A 1 83 ? 5.070 16.232 4.002 1.00 85.25 83 TRP A O 1
ATOM 660 N N . LEU A 1 84 ? 4.634 16.423 6.196 1.00 88.12 84 LEU A N 1
ATOM 661 C CA . LEU A 1 84 ? 5.518 17.570 6.423 1.00 88.12 84 LEU A CA 1
ATOM 662 C C . LEU A 1 84 ? 6.982 17.232 6.131 1.00 88.12 84 LEU A C 1
ATOM 664 O O . LEU A 1 84 ? 7.664 18.025 5.491 1.00 88.12 84 LEU A O 1
ATOM 668 N N . LEU A 1 85 ? 7.457 16.056 6.550 1.00 86.31 85 LEU A N 1
ATOM 669 C CA . LEU A 1 85 ? 8.825 15.604 6.279 1.00 86.31 85 LEU A CA 1
ATOM 670 C C . LEU A 1 85 ? 9.071 15.399 4.779 1.00 86.31 85 LEU A C 1
ATOM 672 O O . LEU A 1 85 ? 10.092 15.847 4.261 1.00 86.31 85 LEU A O 1
ATOM 676 N N . GLU A 1 86 ? 8.121 14.800 4.058 1.00 86.25 86 GLU A N 1
ATOM 677 C CA . GLU A 1 86 ? 8.205 14.633 2.599 1.00 86.25 86 GLU A CA 1
ATOM 678 C C . GLU A 1 86 ? 8.215 15.978 1.853 1.00 86.25 86 GLU A C 1
ATOM 680 O O . GLU A 1 86 ? 8.798 16.091 0.774 1.00 86.25 86 GLU A O 1
ATOM 685 N N . LYS A 1 87 ? 7.595 17.017 2.427 1.00 87.38 87 LYS A N 1
ATOM 686 C CA . LYS A 1 87 ? 7.573 18.384 1.885 1.00 87.38 87 LYS A CA 1
ATOM 687 C C . LYS A 1 87 ? 8.589 19.330 2.535 1.00 87.38 87 LYS A C 1
ATOM 689 O O . LYS A 1 87 ? 8.606 20.513 2.191 1.00 87.38 87 LYS A O 1
ATOM 694 N N . GLY A 1 88 ? 9.458 18.828 3.414 1.00 86.56 88 GLY A N 1
ATOM 695 C CA . GLY A 1 88 ? 10.337 19.645 4.257 1.00 86.56 88 GLY A CA 1
ATOM 696 C C . GLY A 1 88 ? 11.231 20.595 3.462 1.00 86.56 88 GLY A C 1
ATOM 697 O O . GLY A 1 88 ? 11.373 21.757 3.826 1.00 86.56 88 GLY A O 1
ATOM 698 N N . TRP A 1 89 ? 11.746 20.144 2.317 1.00 85.31 89 TRP A N 1
ATOM 699 C CA . TRP A 1 89 ? 12.541 20.985 1.419 1.00 85.31 89 TRP A CA 1
ATOM 700 C C . TRP A 1 89 ? 11.771 22.183 0.861 1.00 85.31 89 TRP A C 1
ATOM 702 O O . TRP A 1 89 ? 12.320 23.277 0.796 1.00 85.31 89 TRP A O 1
ATOM 712 N N . MET A 1 90 ? 10.498 22.013 0.494 1.00 85.31 90 MET A N 1
ATOM 713 C CA . MET A 1 90 ? 9.685 23.135 0.010 1.00 85.31 90 MET A CA 1
ATOM 714 C C . MET A 1 90 ? 9.387 24.120 1.141 1.00 85.31 90 MET A C 1
ATOM 716 O O . MET A 1 90 ? 9.451 25.325 0.926 1.00 85.31 90 MET A O 1
ATOM 720 N N . LEU A 1 91 ? 9.105 23.617 2.347 1.00 85.00 91 LEU A N 1
ATOM 721 C CA . LEU A 1 91 ? 8.879 24.457 3.527 1.00 85.00 91 LEU A CA 1
ATOM 722 C C . LEU A 1 91 ? 10.131 25.269 3.882 1.00 85.00 91 LEU A C 1
ATOM 724 O O . LEU A 1 91 ? 10.028 26.460 4.165 1.00 85.00 91 LEU A O 1
ATOM 728 N N . LEU A 1 92 ? 11.309 24.645 3.802 1.00 87.38 92 LEU A N 1
ATOM 729 C CA . LEU A 1 92 ? 12.592 25.309 4.015 1.00 87.38 92 LEU A CA 1
ATOM 730 C C . LEU A 1 92 ? 12.855 26.395 2.960 1.00 87.38 92 LEU A C 1
ATOM 732 O O . LEU A 1 92 ? 13.238 27.504 3.322 1.00 87.38 92 LEU A O 1
ATOM 736 N N . LEU A 1 93 ? 12.600 26.112 1.678 1.00 89.88 93 LEU A N 1
ATOM 737 C CA . LEU A 1 93 ? 12.763 27.087 0.592 1.00 89.88 93 LEU A CA 1
ATOM 738 C C . LEU A 1 93 ? 11.809 28.281 0.724 1.00 89.88 93 LEU A C 1
ATOM 740 O O . LEU A 1 93 ? 12.236 29.417 0.544 1.00 89.88 93 LEU A O 1
ATOM 744 N N . ILE A 1 94 ? 10.542 28.041 1.073 1.00 89.81 94 ILE A N 1
ATOM 745 C CA . ILE A 1 94 ? 9.569 29.114 1.335 1.00 89.81 94 ILE A CA 1
ATOM 746 C C . ILE A 1 94 ? 10.032 29.972 2.517 1.00 89.81 94 ILE A C 1
ATOM 748 O O . ILE A 1 94 ? 9.953 31.194 2.442 1.00 89.81 94 ILE A O 1
ATOM 752 N N . GLY A 1 95 ? 10.550 29.355 3.582 1.00 88.31 95 GLY A N 1
ATOM 753 C CA . GLY A 1 95 ? 11.107 30.081 4.723 1.00 88.31 95 GLY A CA 1
ATOM 754 C C . GLY A 1 95 ? 12.305 30.953 4.344 1.00 88.31 95 GLY A C 1
ATOM 755 O O . GLY A 1 95 ? 12.360 32.109 4.745 1.00 88.31 95 GLY A O 1
ATOM 756 N N . LEU A 1 96 ? 13.231 30.433 3.531 1.00 88.50 96 LEU A N 1
ATOM 757 C CA . LEU A 1 96 ? 14.401 31.186 3.063 1.00 88.50 96 LEU A CA 1
ATOM 758 C C . LEU A 1 96 ? 14.029 32.363 2.152 1.00 88.50 96 LEU A C 1
ATOM 760 O O . LEU A 1 96 ? 14.638 33.420 2.258 1.00 88.50 96 LEU A O 1
ATOM 764 N N . LEU A 1 97 ? 13.052 32.179 1.260 1.00 87.69 97 LEU A N 1
ATOM 765 C CA . LEU A 1 97 ? 12.617 33.209 0.310 1.00 87.69 97 LEU A CA 1
ATOM 766 C C . LEU A 1 97 ? 11.647 34.227 0.924 1.00 87.69 97 LEU A C 1
ATOM 768 O O . LEU A 1 97 ? 11.573 35.350 0.447 1.00 87.69 97 LEU A O 1
ATOM 772 N N . GLY A 1 98 ? 10.878 33.839 1.943 1.00 75.75 98 GLY A N 1
ATOM 773 C CA . GLY A 1 98 ? 9.921 34.716 2.624 1.00 75.75 98 GLY A CA 1
ATOM 774 C C . GLY A 1 98 ? 10.519 35.538 3.769 1.00 75.75 98 GLY A C 1
ATOM 775 O O . GLY A 1 98 ? 9.869 36.467 4.241 1.00 75.75 98 GLY A O 1
ATOM 776 N N . LEU A 1 99 ? 11.725 35.193 4.230 1.00 60.03 99 LEU A N 1
ATOM 777 C CA . LEU A 1 99 ? 12.478 35.925 5.260 1.00 60.03 99 LEU A CA 1
ATOM 778 C C . LEU A 1 99 ? 13.695 36.683 4.693 1.00 60.03 99 LEU A C 1
ATOM 780 O O . LEU A 1 99 ? 14.444 37.268 5.476 1.00 60.03 99 LEU A O 1
ATOM 784 N N . GLY A 1 100 ? 13.907 36.639 3.372 1.00 51.94 100 GLY A N 1
ATOM 785 C CA . GLY A 1 100 ? 14.994 37.313 2.654 1.00 51.94 100 GLY A CA 1
ATOM 786 C C . GLY A 1 100 ? 14.560 38.593 1.957 1.00 51.94 100 GLY A C 1
ATOM 787 O O . GLY A 1 100 ? 13.371 38.688 1.582 1.00 51.94 100 GLY A O 1
#

Secondary structure (DSSP, 8-state):
-EEEEEESTTSTTEEEEEEETT-SSPEEE--SS--EEEEEEEE-PPPSS-EEEEEEE--SS----EEE---B---HHHHHHHHHHHTHHHHHHHHHHH--

Sequence (100 aa):
MEIPVAGYLGEKGLTLQLVVEGQPEPIIITPPKLAKESWVSCYVRTPLQPFKLVAIDNRSDRLGWFAFAMPRSLGTLSFITRWLLEKGWMLLLIGLLGLG

pLDDT: mean 91.03, std 7.44, range [51.94, 97.81]

Radius of gyration: 17.19 Å; chains: 1; bounding box: 37×53×32 Å

Foldseek 3Di:
DKKKKAKAAPPPQWWKWKAFPPDPDTDTFDFPDHHHHHIGITDDDDDPGDIDIDTTRPDPDPPIDMDIDDDDDDDPVNVVVVVCVVCVVVVVVCVVVVVD